Protein 8B7D (pdb70)

InterPro domains:
  IPR009790 Transmembrane protein 106 [PTHR28556] (1-264)
  IPR048509 Transmembrane protein 106, C-terminal domain [PF07092] (118-258)
  IPR048511 Transmembrane protein 106, N-terminal [PF21002] (2-95)

Radius of gyration: 17.79 Å; Cα contacts (8 Å, |Δi|>4): 353; chains: 1; bounding box: 50×34×56 Å

Secondary structure (DSSP, 8-state):
--S-PPPEEEEEEEEEEEEEEETTTTEEEEEEEEEEEEE--SSS-EEEEEEEEEEEETTEEEEEEEEES--EE-TT-EEEEEEEEEEEE-GGGTHHHHHHT-SS-S--EEEEEEEEEEEEEETTEEEEEEEEEEEEEETTS-B----

Organism: Homo sapiens (NCBI:txid9606)

Foldseek 3Di:
DDDPDDKDKDWDAWQKWAWDADPVQLKIKIKTKTKMKIWGAAQAKKWWAKKKKFKAAPNHTFWIDIGGRPDIAHHGGMDIDIDIIIGMQGDVRSVVSCQLQPDVDDWRKDKMKMKMKIWMDDPRDIDIDIDIDIHIDTNNHIGHHDD

B-factor: mean 75.38, std 13.71, range [49.66, 132.55]

Structure (mmCIF, N/CA/C/O backbone):
data_8B7D
#
_entry.id   8B7D
#
_cell.length_a   52.408
_cell.length_b   52.408
_cell.length_c   132.922
_cell.angle_alpha   90.000
_cell.angle_beta   90.000
_cell.angle_gamma   90.000
#
_symmetry.space_group_name_H-M   'P 41 21 2'
#
loop_
_entity.id
_entity.type
_entity.pdbx_description
1 polymer 'Transmembrane protein 106B'
2 non-polymer 2-acetamido-2-deoxy-beta-D-glucopyranose
3 water water
#
loop_
_atom_site.group_PDB
_atom_site.id
_atom_site.type_symbol
_atom_site.label_atom_id
_atom_site.label_alt_id
_atom_site.label_comp_id
_atom_site.label_asym_id
_atom_site.label_entity_id
_atom_site.label_seq_id
_atom_site.pdbx_PDB_ins_code
_atom_site.Cartn_x
_atom_site.Cartn_y
_atom_site.Cartn_z
_atom_site.occupancy
_atom_site.B_iso_or_equiv
_atom_site.auth_seq_id
_atom_site.auth_comp_id
_atom_site.auth_asym_id
_atom_site.auth_atom_id
_atom_site.pdbx_PDB_model_num
ATOM 1 N N . ALA A 1 22 ? -28.34502 10.19025 -35.50341 1.000 73.73383 115 ALA A N 1
ATOM 2 C CA . ALA A 1 22 ? -28.65260 10.39094 -34.08337 1.000 82.70364 115 ALA A CA 1
ATOM 3 C C . ALA A 1 22 ? -29.77262 9.46222 -33.60787 1.000 85.82331 115 ALA A C 1
ATOM 4 O O . ALA A 1 22 ? -30.94319 9.85304 -33.56581 1.000 80.84658 115 ALA A O 1
ATOM 6 N N . ALA A 1 23 ? -29.40166 8.23431 -33.24432 1.000 95.78898 116 ALA A N 1
ATOM 7 C CA . ALA A 1 23 ? -30.36548 7.18818 -32.92295 1.000 86.08051 116 ALA A CA 1
ATOM 8 C C . ALA A 1 23 ? -30.54363 7.08915 -31.41362 1.000 83.09993 116 ALA A C 1
ATOM 9 O O . ALA A 1 23 ? -29.58543 6.80948 -30.68569 1.000 86.76669 116 ALA A O 1
ATOM 11 N N . GLN A 1 24 ? -31.76577 7.31054 -30.95306 1.000 79.19988 117 GLN A N 1
ATOM 12 C CA . GLN A 1 24 ? -32.15307 7.20231 -29.55765 1.000 80.48349 117 GLN A CA 1
ATOM 13 C C . GLN A 1 24 ? -32.94486 5.91667 -29.32486 1.000 77.90768 117 GLN A C 1
ATOM 14 O O . GLN A 1 24 ? -33.43123 5.30015 -30.27858 1.000 81.53500 117 GLN A O 1
ATOM 20 N N . PRO A 1 25 ? -33.09403 5.46720 -28.06271 1.000 77.36189 118 PRO A N 1
ATOM 21 C CA . PRO A 1 25 ? -32.58766 6.03054 -26.80190 1.000 79.64662 118 PRO A CA 1
ATOM 22 C C . PRO A 1 25 ? -31.11687 5.74470 -26.56403 1.000 76.59624 118 PRO A C 1
ATOM 23 O O . PRO A 1 25 ? -30.73398 4.59547 -26.39042 1.000 81.82052 118 PRO A O 1
ATOM 27 N N . ARG A 1 26 ? -30.27117 6.77288 -26.56236 1.000 87.36538 119 ARG A N 1
ATOM 28 C CA . ARG A 1 26 ? -28.89276 6.60292 -26.12494 1.000 85.68075 119 ARG A CA 1
ATOM 29 C C . ARG A 1 26 ? -28.85786 6.47060 -24.60812 1.000 86.50894 119 ARG A C 1
ATOM 30 O O . ARG A 1 26 ? -29.49660 7.24783 -23.89073 1.000 82.37419 119 ARG A O 1
ATOM 38 N N . SER A 1 27 ? -28.13009 5.47126 -24.12167 1.000 89.22999 120 SER A N 1
ATOM 39 C CA . SER A 1 27 ? -28.07153 5.22139 -22.69177 1.000 87.21359 120 SER A CA 1
ATOM 40 C C . SER A 1 27 ? -27.29106 6.32556 -21.99247 1.000 83.41884 120 SER A C 1
ATOM 41 O O . SER A 1 27 ? -26.40774 6.96262 -22.57728 1.000 82.72913 120 SER A O 1
ATOM 44 N N . ILE A 1 28 ? -27.64643 6.55582 -20.72667 1.000 87.12088 121 ILE A N 1
ATOM 45 C CA . ILE A 1 28 ? -26.91368 7.50121 -19.89804 1.000 77.81400 121 ILE A CA 1
ATOM 46 C C . ILE A 1 28 ? -25.44599 7.08858 -19.80538 1.000 75.59074 121 ILE A C 1
ATOM 47 O O . ILE A 1 28 ? -25.10644 5.89756 -19.80024 1.000 79.05539 121 ILE A O 1
ATOM 52 N N . ASP A 1 29 ? -24.56727 8.08567 -19.75053 1.000 70.00407 122 ASP A N 1
ATOM 53 C CA . ASP A 1 29 ? -23.12925 7.87579 -19.68080 1.000 68.12080 122 ASP A CA 1
ATOM 54 C C . ASP A 1 29 ? -22.65769 8.17674 -18.26468 1.000 64.40401 122 ASP A C 1
ATOM 55 O O . ASP A 1 29 ? -22.82531 9.29898 -17.77894 1.000 70.53161 122 ASP A O 1
ATOM 60 N N . VAL A 1 30 ? -22.07399 7.17947 -17.60594 1.000 65.58787 123 VAL A N 1
ATOM 61 C CA . VAL A 1 30 ? -21.62266 7.30020 -16.22405 1.000 65.26771 123 VAL A CA 1
ATOM 62 C C . VAL A 1 30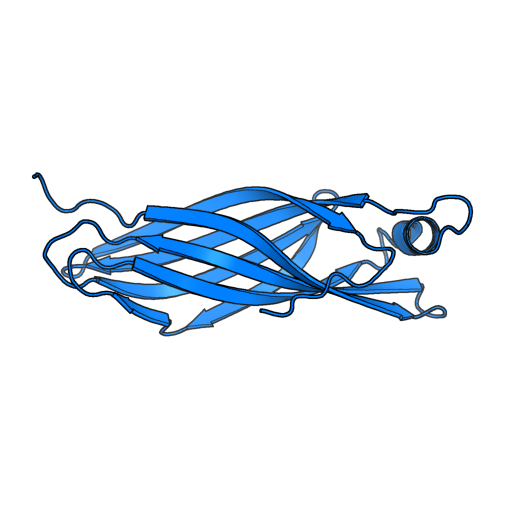 ? -20.11885 7.08423 -16.18921 1.000 67.99037 123 VAL A C 1
ATOM 63 O O . VAL A 1 30 ? -19.63570 5.99608 -16.52347 1.000 75.38323 123 VAL A O 1
ATOM 67 N N . LYS A 1 31 ? -19.38510 8.11122 -15.77186 1.000 66.32839 124 LYS A N 1
ATOM 68 C CA . LYS A 1 31 ? -17.93706 8.05490 -15.63074 1.000 62.84115 124 LYS A CA 1
ATOM 69 C C . LYS A 1 31 ? -17.58020 8.31235 -14.17604 1.000 63.29208 124 LYS A C 1
ATOM 70 O O . LYS A 1 31 ? -17.99928 9.32237 -13.60270 1.000 63.37962 124 LYS A O 1
ATOM 76 N N . TYR A 1 32 ? -16.81298 7.40078 -13.58163 1.000 70.62201 125 TYR A N 1
ATOM 77 C CA . TYR A 1 32 ? -16.34571 7.55592 -12.20768 1.000 63.78255 125 TYR A CA 1
ATOM 78 C C . TYR A 1 32 ? -15.02867 8.32774 -12.21358 1.000 62.12395 125 TYR A C 1
ATOM 79 O O . TYR A 1 32 ? -14.00955 7.82110 -12.68835 1.000 66.47679 125 TYR A O 1
ATOM 88 N N . ILE A 1 33 ? -15.04426 9.54319 -11.66604 1.000 60.73915 126 ILE A N 1
ATOM 89 C CA . ILE A 1 33 ? -13.89446 10.44112 -11.71865 1.000 60.46425 126 ILE A CA 1
ATOM 90 C C . ILE A 1 33 ? -12.78938 9.98203 -10.77686 1.000 61.17345 126 ILE A C 1
ATOM 91 O O . ILE A 1 33 ? -11.70342 9.58899 -11.21803 1.000 68.92322 126 ILE A O 1
ATOM 96 N N . GLY A 1 34 ? -13.04697 10.05125 -9.47661 1.000 60.37901 127 GLY A N 1
ATOM 97 C CA . GLY A 1 34 ? -12.03392 9.70519 -8.49751 1.000 63.64860 127 GLY A CA 1
ATOM 98 C C . GLY A 1 34 ? -12.44623 10.17665 -7.11318 1.000 66.70208 127 GLY A C 1
ATOM 99 O O . GLY A 1 34 ? -13.62644 10.41170 -6.84624 1.000 61.69518 127 GLY A O 1
ATOM 100 N N . VAL A 1 35 ? -11.45331 10.30751 -6.24282 1.000 64.15056 128 VAL A N 1
ATOM 101 C CA . VAL A 1 35 ? -11.66589 10.75623 -4.87224 1.000 64.22160 128 VAL A CA 1
ATOM 102 C C . VAL A 1 35 ? -11.32948 12.23738 -4.80570 1.000 67.81163 128 VAL A C 1
ATOM 103 O O . VAL A 1 35 ? -10.18768 12.63618 -5.06849 1.000 62.22259 128 VAL A O 1
ATOM 107 N N . LYS A 1 36 ? -12.32558 13.05577 -4.46846 1.000 66.78314 129 LYS A N 1
ATOM 108 C CA . LYS A 1 36 ? -12.10012 14.48731 -4.32566 1.000 66.99976 129 LYS A CA 1
ATOM 109 C C . LYS A 1 36 ? -11.54409 14.83001 -2.95151 1.000 66.70038 129 LYS A C 1
ATOM 110 O O . LYS A 1 36 ? -10.65002 15.67560 -2.83223 1.000 70.80599 129 LYS A O 1
ATOM 116 N N . SER A 1 37 ? -12.05307 14.17568 -1.91152 1.000 68.15379 130 SER A N 1
ATOM 117 C CA . SER A 1 37 ? -11.56645 14.38573 -0.55968 1.000 66.34091 130 SER A CA 1
ATOM 118 C C . SER A 1 37 ? -11.71687 13.09852 0.23504 1.000 69.60236 130 SER A C 1
ATOM 119 O O . SER A 1 37 ? -12.57712 12.26256 -0.06081 1.000 67.86630 130 SER A O 1
ATOM 122 N N . ALA A 1 38 ? -10.87690 12.95464 1.25791 1.000 70.62830 131 ALA A N 1
ATOM 123 C CA . ALA A 1 38 ? -10.94120 11.79230 2.13627 1.000 69.68172 131 ALA A CA 1
ATOM 124 C C . ALA A 1 38 ? -10.37476 12.16679 3.49568 1.000 69.45354 131 ALA A C 1
ATOM 125 O O . ALA A 1 38 ? -9.21164 12.56832 3.59309 1.000 73.70947 131 ALA A O 1
ATOM 127 N N . TYR A 1 39 ? -11.19150 12.04081 4.53663 1.000 67.72782 132 TYR A N 1
ATOM 128 C CA . TYR A 1 39 ? -10.78110 12.35223 5.89843 1.000 76.49540 132 TYR A CA 1
ATOM 129 C C . TYR A 1 39 ? -10.70944 11.06642 6.70429 1.000 72.52529 132 TYR A C 1
ATOM 130 O O . TYR A 1 39 ? -11.61976 10.23259 6.64253 1.000 67.36707 132 TYR A O 1
ATOM 139 N N . VAL A 1 40 ? -9.62952 10.91677 7.45897 1.000 68.49334 133 VAL A N 1
ATOM 140 C CA . VAL A 1 40 ? -9.33518 9.68946 8.17687 1.000 71.55101 133 VAL A CA 1
ATOM 141 C C . VAL A 1 40 ? -9.30932 9.97922 9.66988 1.000 79.22579 133 VAL A C 1
ATOM 142 O O . VAL A 1 40 ? -8.80091 11.01860 10.10729 1.000 81.91253 133 VAL A O 1
ATOM 146 N N . SER A 1 41 ? -9.86546 9.05266 10.44632 1.000 71.79531 134 SER A N 1
ATOM 147 C CA . SER A 1 41 ? -9.74182 9.05110 11.89388 1.000 75.94167 134 SER A CA 1
ATOM 148 C C . SER A 1 41 ? -9.44032 7.63326 12.35393 1.000 78.03524 134 S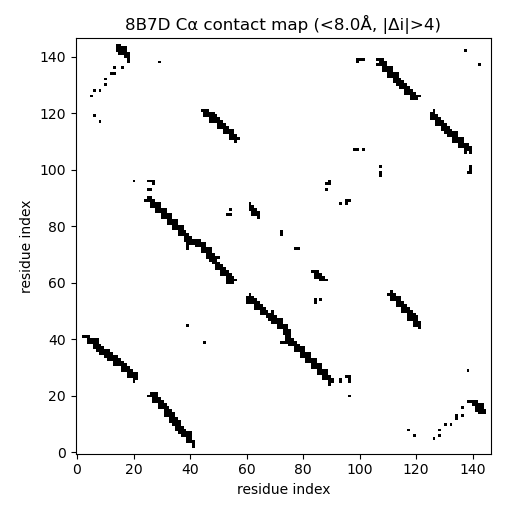ER A C 1
ATOM 149 O O . SER A 1 41 ? -9.86045 6.65833 11.72465 1.000 74.39431 134 SER A O 1
ATOM 152 N N . TYR A 1 42 ? -8.70520 7.52894 13.46033 1.000 82.03882 135 TYR A N 1
ATOM 153 C CA . TYR A 1 42 ? -8.29624 6.24726 14.01466 1.000 77.31936 135 TYR A CA 1
ATOM 154 C C . TYR A 1 42 ? -8.72744 6.14711 15.46965 1.000 83.76597 135 TYR A C 1
ATOM 155 O O . TYR A 1 42 ? -8.57758 7.09953 16.24251 1.000 82.40502 135 TYR A O 1
ATOM 164 N N . ASP A 1 43 ? -9.25381 4.98556 15.83899 1.000 81.90479 136 ASP A N 1
ATOM 165 C CA . ASP A 1 43 ? -9.54343 4.65956 17.22824 1.000 84.72204 136 ASP A CA 1
ATOM 166 C C . ASP A 1 43 ? -8.52354 3.62216 17.66917 1.000 82.72530 136 ASP A C 1
ATOM 167 O O . ASP A 1 43 ? -8.55139 2.47983 17.19936 1.000 82.55448 136 ASP A O 1
ATOM 172 N N . VAL A 1 44 ? -7.62420 4.02759 18.56612 1.000 87.29100 137 VAL A N 1
ATOM 173 C CA . VAL A 1 44 ? -6.56096 3.13569 19.02158 1.000 90.69480 137 VAL A CA 1
ATOM 174 C C . VAL A 1 44 ? -7.14808 1.88821 19.67142 1.000 85.54135 137 VAL A C 1
ATOM 175 O O . VAL A 1 44 ? -6.72443 0.76121 19.39349 1.000 82.79649 137 VAL A O 1
ATOM 179 N N . GLN A 1 45 ? -8.14361 2.07206 20.53750 1.000 88.08425 138 GLN A N 1
ATOM 180 C CA . GLN A 1 45 ? -8.56401 0.98923 21.42086 1.000 91.93020 138 GLN A CA 1
ATOM 181 C C . GLN A 1 45 ? -9.38445 -0.06129 20.68145 1.000 90.90782 138 GLN A C 1
ATOM 182 O O . GLN A 1 45 ? -9.29851 -1.25568 20.99235 1.000 83.37812 138 GLN A O 1
ATOM 188 N N . LYS A 1 46 ? -10.18584 0.35516 19.70759 1.000 88.30126 139 LYS A N 1
ATOM 189 C CA . LYS A 1 46 ? -10.89625 -0.59161 18.85978 1.000 86.12343 139 LYS A CA 1
ATOM 190 C C . LYS A 1 46 ? -10.07889 -0.99564 17.63194 1.000 84.43951 139 LYS A C 1
ATOM 191 O O . LYS A 1 46 ? -10.47597 -1.91988 16.90919 1.000 82.28735 139 LYS A O 1
ATOM 197 N N . ARG A 1 47 ? -8.93567 -0.34269 17.40942 1.000 85.65814 140 ARG A N 1
ATOM 198 C CA . ARG A 1 47 ? -8.05329 -0.58715 16.26899 1.000 76.93918 140 ARG A CA 1
ATOM 199 C C . ARG A 1 47 ? -8.83738 -0.56194 14.96141 1.000 76.76784 140 ARG A C 1
ATOM 200 O O . ARG A 1 47 ? -8.93336 -1.55127 14.23487 1.000 76.53570 140 ARG A O 1
ATOM 208 N N . THR A 1 48 ? -9.41063 0.60523 14.68145 1.000 75.91764 141 THR A N 1
ATOM 209 C CA . THR A 1 48 ? -10.22109 0.81776 13.49490 1.000 79.78731 141 THR A CA 1
ATOM 210 C C . THR A 1 48 ? -9.73898 2.05427 12.75935 1.000 74.13628 141 THR A C 1
ATOM 211 O O . THR A 1 48 ? -9.24021 3.00586 13.36651 1.000 77.00774 141 THR A O 1
ATOM 215 N N . ILE A 1 49 ? -9.91324 2.03583 11.44993 1.000 74.23737 142 ILE A N 1
ATOM 216 C CA . ILE A 1 49 ? -9.77941 3.22701 10.62741 1.000 74.86345 142 ILE A CA 1
ATOM 217 C C . ILE A 1 49 ? -11.17668 3.70943 10.27285 1.000 75.70875 142 ILE A C 1
ATOM 218 O O . ILE A 1 49 ? -12.04367 2.91660 9.87808 1.000 72.33010 142 ILE A O 1
ATOM 223 N N . TYR A 1 50 ? -11.40649 5.00515 10.44542 1.000 73.59102 143 TYR A N 1
ATOM 224 C CA . TYR A 1 50 ? -12.60993 5.66989 9.96875 1.000 71.61453 143 TYR A CA 1
ATOM 225 C C . TYR A 1 50 ? -12.21407 6.48617 8.75048 1.000 72.50526 143 TYR A C 1
ATOM 226 O O . TYR A 1 50 ?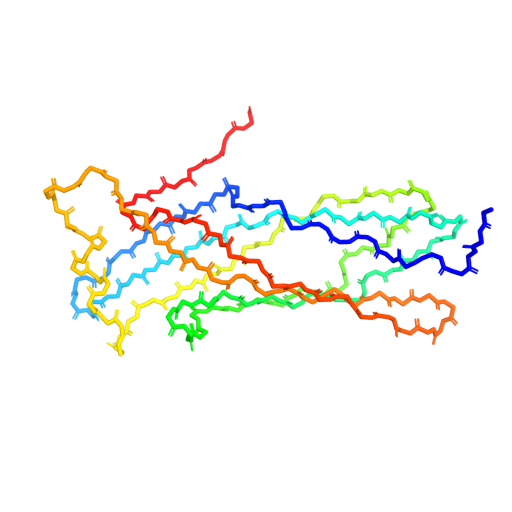 -11.34143 7.35565 8.84153 1.000 75.86552 143 TYR A O 1
ATOM 235 N N . LEU A 1 51 ? -12.83293 6.19157 7.61210 1.000 68.88991 144 LEU A N 1
ATOM 236 C CA . LEU A 1 51 ? -12.37677 6.70859 6.32429 1.000 74.64985 144 LEU A CA 1
ATOM 237 C C . LEU A 1 51 ? -13.57591 7.25885 5.55642 1.000 70.57967 144 LEU A C 1
ATOM 238 O O . LEU A 1 51 ? -14.37250 6.49111 5.01018 1.000 68.90380 144 LEU A O 1
ATOM 243 N N . ASN A 1 52 ? -13.69720 8.58950 5.51089 1.000 73.46338 145 ASN A N 1
ATOM 244 C CA . ASN A 1 52 ? -14.79798 9.26842 4.82786 1.000 73.15273 145 ASN A CA 1
ATOM 245 C C . ASN A 1 52 ? -14.33962 9.70698 3.44311 1.000 66.81030 145 ASN A C 1
ATOM 246 O O . ASN A 1 52 ? -13.59528 10.68254 3.31249 1.000 69.82729 145 ASN A O 1
ATOM 251 N N . ILE A 1 53 ? -14.81529 9.01199 2.41420 1.000 65.19869 146 ILE A N 1
ATOM 252 C CA . ILE A 1 53 ? -14.39025 9.23606 1.03745 1.000 67.19606 146 ILE A CA 1
ATOM 253 C C . ILE A 1 53 ? -15.49330 9.97142 0.28674 1.000 72.21989 146 ILE A C 1
ATOM 254 O O . ILE A 1 53 ? -16.63588 9.49982 0.21816 1.000 71.37044 146 ILE A O 1
ATOM 259 N N . THR A 1 54 ? -15.15585 11.11651 -0.29695 1.000 66.29530 147 THR A N 1
ATOM 260 C CA . THR A 1 54 ? -16.08203 11.84987 -1.15479 1.000 69.97812 147 THR A CA 1
ATOM 261 C C . THR A 1 54 ? -15.70097 11.57500 -2.61004 1.000 69.52797 147 THR A C 1
ATOM 262 O O . THR A 1 54 ? -14.61554 11.95855 -3.06241 1.000 66.20014 147 THR A O 1
ATOM 266 N N . ASN A 1 55 ? -16.58440 10.88765 -3.33273 1.000 73.90556 148 ASN A N 1
ATOM 267 C CA . ASN A 1 55 ? -16.36046 10.52601 -4.72668 1.000 69.81291 148 ASN A CA 1
ATOM 268 C C . ASN A 1 55 ? -17.12606 11.45762 -5.65727 1.000 68.88014 148 ASN A C 1
ATOM 269 O O . ASN A 1 55 ? -18.20705 11.94485 -5.32196 1.000 70.09693 148 ASN A O 1
ATOM 274 N N . THR A 1 56 ? -16.54782 11.71242 -6.83007 1.000 67.79263 149 THR A N 1
ATOM 275 C CA . THR A 1 56 ? -17.17661 12.52793 -7.86148 1.000 62.35305 149 THR A CA 1
ATOM 276 C C . THR A 1 56 ? -17.59746 11.63803 -9.02392 1.000 66.76214 149 THR A C 1
ATOM 277 O O . THR A 1 56 ? -16.86279 10.72684 -9.41234 1.000 66.42384 149 THR A O 1
ATOM 281 N N . LEU A 1 57 ? -18.79222 11.89500 -9.55935 1.000 66.01248 150 LEU A N 1
ATOM 282 C CA . LEU A 1 57 ? -19.40540 11.06795 -10.58820 1.000 63.91879 150 LEU A CA 1
ATOM 283 C C . LEU A 1 57 ? -19.84079 11.98000 -11.72993 1.000 64.08527 150 LEU A C 1
ATOM 284 O O . LEU A 1 57 ? -20.50120 12.99476 -11.49138 1.000 66.00592 150 LEU A O 1
ATOM 289 N N . ASN A 1 58 ? -19.45658 11.64698 -12.95864 1.000 61.18039 151 ASN A N 1
ATOM 290 C CA . ASN A 1 58 ? -19.88237 12.39439 -14.14071 1.000 60.23228 151 ASN A CA 1
ATOM 291 C C . ASN A 1 58 ? -21.02930 11.64510 -14.81356 1.000 62.87369 151 ASN A C 1
ATOM 292 O O . ASN A 1 58 ? -20.85751 10.49345 -15.22565 1.000 66.23142 151 ASN A O 1
ATOM 297 N N . ILE A 1 59 ? -22.19253 12.28933 -14.93120 1.000 60.01326 152 ILE A N 1
ATOM 298 C CA . ILE A 1 59 ? -23.36642 11.69303 -15.58157 1.000 64.58330 152 ILE A CA 1
ATOM 299 C C . ILE A 1 59 ? -23.73491 12.55590 -16.78378 1.000 61.93174 152 ILE A C 1
ATOM 300 O O . ILE A 1 59 ? -24.03485 13.74499 -16.63240 1.000 64.41666 152 ILE A O 1
ATOM 305 N N . THR A 1 60 ? -23.71430 11.96437 -17.97323 1.000 59.60241 153 THR A N 1
ATOM 306 C CA . THR A 1 60 ? -23.98370 12.69308 -19.20333 1.000 57.00094 153 THR A CA 1
ATOM 307 C C . THR A 1 60 ? -25.19229 12.09329 -19.90676 1.000 64.21786 153 THR A C 1
ATOM 308 O O . THR A 1 60 ? -25.30537 10.86816 -20.02851 1.000 61.90972 153 THR A O 1
ATOM 312 N N . ASN A 1 61 ? -26.09979 12.96888 -20.34952 1.000 55.65636 154 ASN A N 1
ATOM 313 C CA . ASN A 1 61 ? -27.27998 12.60987 -21.13061 1.000 56.53641 154 ASN A CA 1
ATOM 314 C C . ASN A 1 61 ? -27.09201 13.12347 -22.55564 1.000 61.21496 154 ASN A C 1
ATOM 315 O O . ASN A 1 61 ? -27.07282 14.33638 -22.78521 1.000 60.50107 154 ASN A O 1
ATOM 320 N N . ASN A 1 62 ? -26.96970 12.20788 -23.51465 1.000 59.31515 155 ASN A N 1
ATOM 321 C CA . ASN A 1 62 ? -26.80977 12.56874 -24.91492 1.000 54.71198 155 ASN A CA 1
ATOM 322 C C . ASN A 1 62 ? -28.09657 12.41678 -25.71067 1.000 60.01031 155 ASN A C 1
ATOM 323 O O . ASN A 1 62 ? -28.05117 12.34032 -26.94349 1.000 63.99469 155 ASN A O 1
ATOM 328 N N . ASN A 1 63 ? -29.23530 12.35246 -25.03332 1.000 62.19110 156 ASN A N 1
ATOM 329 C CA . ASN A 1 63 ? -30.53356 12.30380 -25.68285 1.000 62.88806 156 ASN A CA 1
ATOM 330 C C . ASN A 1 63 ? -31.11554 13.70791 -25.78719 1.000 61.36457 156 ASN A C 1
ATOM 331 O O . ASN A 1 63 ? -30.74139 14.62167 -25.04548 1.000 64.36224 156 ASN A O 1
ATOM 336 N N . TYR A 1 64 ? -32.04431 13.87545 -26.72373 1.000 60.17639 157 TYR A N 1
ATOM 337 C CA . TYR A 1 64 ? -32.74690 15.14185 -26.86303 1.000 67.70171 157 TYR A CA 1
ATOM 338 C C . TYR A 1 64 ? -34.01673 15.20627 -26.01787 1.000 61.15032 157 TYR A C 1
ATOM 339 O O . TYR A 1 64 ? -34.87194 16.06438 -26.26212 1.000 61.70163 157 TYR A O 1
ATOM 348 N N . TYR A 1 65 ? -34.15576 14.31918 -25.03605 1.000 62.69423 158 TYR A N 1
ATOM 349 C CA . TYR A 1 65 ? -35.26554 14.34218 -24.09555 1.000 64.97299 158 TYR A CA 1
ATOM 350 C C . TYR A 1 65 ? -34.71757 14.26436 -22.67801 1.000 63.92764 158 TYR A C 1
ATOM 351 O O . TYR A 1 65 ? -33.63856 13.71389 -22.44397 1.000 63.46523 158 TYR A O 1
ATOM 360 N N . SER A 1 66 ? -35.47274 14.82306 -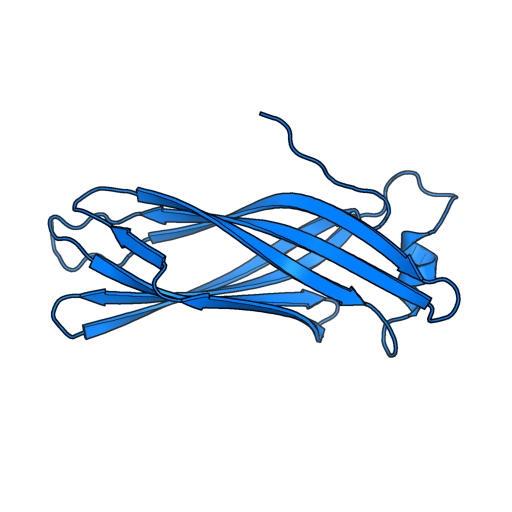21.73426 1.000 65.37183 159 SER A N 1
ATOM 361 C CA . SER A 1 66 ? -35.10589 14.72575 -20.32897 1.000 59.12915 159 SER A CA 1
ATOM 362 C C . SER A 1 66 ? -35.14551 13.27750 -19.86427 1.000 60.85991 159 SER A C 1
ATOM 363 O O . SER A 1 66 ? -35.91446 12.45455 -20.36716 1.000 63.55178 159 SER A O 1
ATOM 366 N N . VAL A 1 67 ? -34.29384 12.97453 -18.89436 1.000 63.06739 160 VAL A N 1
ATOM 367 C CA . VAL A 1 67 ? -34.25055 11.67086 -18.24842 1.000 66.49040 160 VAL A CA 1
ATOM 368 C C . VAL A 1 67 ? -33.93379 11.90084 -16.77687 1.000 70.77853 160 VAL A C 1
ATOM 369 O O . VAL A 1 67 ? -33.09857 12.74587 -16.43364 1.000 70.57127 160 VAL A O 1
ATOM 373 N N . GLU A 1 68 ? -34.62119 11.17689 -15.90138 1.000 71.37151 161 GLU A N 1
ATOM 374 C CA . GLU A 1 68 ? -34.43419 11.35950 -14.47068 1.000 75.98101 161 GLU A CA 1
ATOM 375 C C . GLU A 1 68 ? -33.63797 10.20519 -13.87852 1.000 70.58334 161 GLU A C 1
ATOM 376 O O . GLU A 1 68 ? -33.79963 9.04679 -14.27732 1.000 68.96764 161 GLU A O 1
ATOM 382 N N . VAL A 1 69 ? -32.76829 10.54385 -12.92981 1.000 73.05576 162 VAL A N 1
ATOM 383 C CA . VAL A 1 69 ? -31.91485 9.58130 -12.24644 1.000 72.98938 162 VAL A CA 1
ATOM 384 C C . VAL A 1 69 ? -32.65786 9.14724 -10.98813 1.000 76.86282 162 VAL A C 1
ATOM 385 O O . VAL A 1 69 ? -32.67366 9.86403 -9.98714 1.000 81.42058 162 VAL A O 1
ATOM 389 N N . GLU A 1 70 ? -33.26699 7.95992 -11.03880 1.000 77.57582 163 GLU A N 1
ATOM 390 C CA . GLU A 1 70 ? -34.12652 7.51323 -9.94547 1.000 81.53006 163 GLU A CA 1
ATOM 391 C C . GLU A 1 70 ? -33.35512 7.44375 -8.63206 1.000 87.16952 163 GLU A C 1
ATOM 392 O O . GLU A 1 70 ? -33.76953 8.02944 -7.62398 1.000 89.69519 163 GLU A O 1
ATOM 398 N N . ASN A 1 71 ? -32.22040 6.74438 -8.62800 1.000 95.50724 164 ASN A N 1
ATOM 399 C CA . ASN A 1 71 ? -31.39087 6.64405 -7.43324 1.000 94.88436 164 ASN A CA 1
ATOM 400 C C . ASN A 1 71 ? -29.97809 6.22966 -7.82309 1.000 91.56349 164 ASN A C 1
ATOM 401 O O . ASN A 1 71 ? -29.71514 5.80165 -8.95053 1.000 87.54493 164 ASN A O 1
ATOM 406 N N . ILE A 1 72 ? -29.06861 6.37438 -6.86256 1.000 84.58276 165 ILE A N 1
ATOM 407 C CA . ILE A 1 72 ? -27.68978 5.91699 -6.98763 1.000 79.10796 165 ILE A CA 1
ATOM 408 C C . ILE A 1 72 ? -27.33383 5.16136 -5.71695 1.000 75.41411 165 ILE A C 1
ATOM 409 O O . ILE A 1 72 ? -27.53286 5.67449 -4.61118 1.000 76.06591 165 ILE A O 1
ATOM 414 N N . THR A 1 73 ? -26.82735 3.93974 -5.87163 1.000 70.96830 166 THR A N 1
ATOM 415 C CA . THR A 1 73 ? -26.30979 3.15031 -4.76325 1.000 68.92433 166 THR A CA 1
ATOM 416 C C . THR A 1 73 ? -24.84396 2.84876 -5.03228 1.000 75.86896 166 THR A C 1
ATOM 417 O O . THR A 1 73 ? -24.49593 2.37926 -6.12130 1.000 70.82286 166 THR A O 1
ATOM 421 N N . ALA A 1 74 ? -23.99061 3.12008 -4.04350 1.000 77.25403 167 ALA A N 1
ATOM 422 C CA . ALA A 1 74 ? -22.55662 2.89744 -4.15869 1.000 73.57868 167 ALA A CA 1
ATOM 423 C C . ALA A 1 74 ? -22.03084 2.21930 -2.90313 1.000 74.89250 167 ALA A C 1
ATOM 424 O O . ALA A 1 74 ? -22.57148 2.39699 -1.80824 1.000 76.11766 167 ALA A O 1
ATOM 426 N N . GLN A 1 75 ? -20.95700 1.44944 -3.06993 1.000 74.43879 168 GLN A N 1
ATOM 427 C CA . GLN A 1 75 ? -20.33611 0.74281 -1.96003 1.000 72.64696 168 GLN A CA 1
ATOM 428 C C . GLN A 1 75 ? -18.81815 0.74420 -2.11733 1.000 76.33780 168 GLN A C 1
ATOM 429 O O . GLN A 1 75 ? -18.29759 0.53730 -3.21815 1.000 69.99908 168 GLN A O 1
ATOM 435 N N . VAL A 1 76 ? -18.10910 0.98664 -1.01217 1.000 76.59336 169 VAL A N 1
ATOM 436 C CA . VAL A 1 76 ? -16.64728 0.96360 -1.00128 1.000 69.17406 169 VAL A CA 1
ATOM 437 C C . VAL A 1 76 ? -16.18779 -0.39869 -0.50493 1.000 66.33152 169 VAL A C 1
ATOM 438 O O . VAL A 1 76 ? -16.63267 -0.87373 0.54652 1.000 67.26791 169 VAL A O 1
ATOM 442 N N . GLN A 1 77 ? -15.29564 -1.02697 -1.25615 1.000 63.88092 170 GLN A N 1
ATOM 443 C CA . GLN A 1 77 ? -14.83717 -2.36938 -0.95006 1.000 67.11052 170 GLN A CA 1
ATOM 444 C C . GLN A 1 77 ? -13.32331 -2.36436 -0.77431 1.000 67.66725 170 GLN A C 1
ATOM 445 O O . GLN A 1 77 ? -12.60370 -1.63528 -1.46374 1.000 64.19309 170 GLN A O 1
ATOM 451 N N . PHE A 1 78 ? -12.84888 -3.16786 0.17784 1.000 70.04364 171 PHE A N 1
ATOM 452 C CA . PHE A 1 78 ? -11.42495 -3.33975 0.42737 1.000 66.02950 171 PHE A CA 1
ATOM 453 C C . PHE A 1 78 ? -11.16382 -4.78864 0.79631 1.000 68.84518 171 PHE A C 1
ATOM 454 O O . PHE A 1 78 ? -11.90634 -5.37019 1.58944 1.000 67.06364 171 PHE A O 1
ATOM 462 N N . SER A 1 79 ? -10.09700 -5.35569 0.23980 1.000 72.63101 172 SER A N 1
ATOM 463 C CA . SER A 1 79 ? -9.73348 -6.74670 0.49009 1.000 75.42572 172 SER A CA 1
ATOM 464 C C . SER A 1 79 ? -10.95034 -7.64563 0.30026 1.000 77.36581 172 SER A C 1
ATOM 465 O O . SER A 1 79 ? -11.26171 -8.50966 1.12431 1.000 77.98863 172 SER A O 1
ATOM 468 N N . LYS A 1 80 ? -11.66395 -7.39900 -0.80146 1.000 79.06141 173 LYS A N 1
ATOM 469 C CA . LYS A 1 80 ? -12.83676 -8.18739 -1.18194 1.000 77.99774 173 LYS A CA 1
ATOM 470 C C . LYS A 1 80 ? -13.89159 -8.16699 -0.07945 1.000 77.98599 173 LYS A C 1
ATOM 471 O O . LYS A 1 80 ? -14.62449 -9.13524 0.13148 1.000 86.01213 173 LYS A O 1
ATOM 477 N N . THR A 1 81 ? -13.97604 -7.04011 0.62350 1.000 75.62420 174 THR A N 1
ATOM 478 C CA . THR A 1 81 ? -14.83220 -6.91074 1.79567 1.000 71.53871 174 THR A CA 1
ATOM 479 C C . THR A 1 81 ? -15.45921 -5.53122 1.77597 1.000 69.87730 174 THR A C 1
ATOM 480 O O . THR A 1 81 ? -14.74153 -4.52732 1.74969 1.000 74.51640 174 THR A O 1
ATOM 484 N N . VAL A 1 82 ? -16.78766 -5.48347 1.76904 1.000 68.64450 175 VAL A N 1
ATOM 485 C CA . VAL A 1 82 ? -17.49237 -4.20760 1.76059 1.000 70.77537 175 VAL A CA 1
ATOM 486 C C . VAL A 1 82 ? -17.21810 -3.48533 3.07181 1.000 68.33090 175 VAL A C 1
ATOM 487 O O . VAL A 1 82 ? -17.47593 -4.02114 4.15491 1.000 74.73095 175 VAL A O 1
ATOM 491 N N . ILE A 1 83 ? -16.70123 -2.26161 2.98059 1.000 69.97567 176 ILE A N 1
ATOM 492 C CA . ILE A 1 83 ? -16.34275 -1.47528 4.15596 1.000 70.77225 176 ILE A CA 1
ATOM 493 C C . ILE A 1 83 ? -17.21535 -0.24501 4.31612 1.000 69.61124 176 ILE A C 1
ATOM 494 O O . ILE A 1 83 ? -17.05589 0.48874 5.30400 1.000 66.96201 176 ILE A O 1
ATOM 499 N N . GLY A 1 84 ? -18.12799 0.00862 3.38694 1.000 71.67638 177 GLY A N 1
ATOM 500 C CA . GLY A 1 84 ? -18.95691 1.19877 3.45734 1.000 75.62026 177 GLY A CA 1
ATOM 501 C C . GLY A 1 84 ? -19.96018 1.20352 2.32834 1.000 74.23498 177 GLY A C 1
ATOM 502 O O . GLY A 1 84 ? -19.80396 0.50041 1.32111 1.000 76.55498 177 GLY A O 1
ATOM 503 N N . LYS A 1 85 ? -20.99558 2.01343 2.50470 1.000 79.31494 178 LYS A N 1
ATOM 504 C CA . LYS A 1 85 ? -22.10972 1.99736 1.57140 1.000 78.83736 178 LYS A CA 1
ATOM 505 C C . LYS A 1 85 ? -22.88587 3.29510 1.72548 1.000 79.12006 178 LYS A C 1
ATOM 506 O O . LYS A 1 85 ? -22.87563 3.91167 2.79492 1.000 79.32541 178 LYS A O 1
ATOM 512 N N . ALA A 1 86 ? -23.54037 3.71172 0.64206 1.000 74.83355 179 ALA A N 1
ATOM 513 C CA . ALA A 1 86 ? -24.33217 4.93423 0.64825 1.000 85.00343 179 ALA A CA 1
ATOM 514 C C . ALA A 1 86 ? -25.47090 4.80130 -0.35248 1.000 80.53890 179 ALA A C 1
ATOM 515 O O . ALA A 1 86 ? -25.35099 4.08897 -1.35293 1.000 78.01415 179 ALA A O 1
ATOM 517 N N . ARG A 1 87 ? -26.57874 5.49435 -0.07498 1.000 85.54021 180 ARG A N 1
ATOM 518 C CA . ARG A 1 87 ? -27.74815 5.48597 -0.94817 1.000 86.38985 180 ARG A CA 1
ATOM 519 C C . ARG A 1 87 ? -28.22732 6.91117 -1.18688 1.000 82.98409 180 ARG A C 1
ATOM 520 O O . ARG A 1 87 ? -28.37979 7.68790 -0.23777 1.000 83.53706 180 ARG A O 1
ATOM 528 N N . LEU A 1 88 ? -28.46289 7.24518 -2.45421 1.000 79.24345 181 LEU A N 1
ATOM 529 C CA . LEU A 1 88 ? -28.95922 8.55197 -2.86421 1.000 86.08633 181 LEU A CA 1
ATOM 530 C C . LEU A 1 88 ? -30.29554 8.37558 -3.56922 1.000 88.43690 181 LEU A C 1
ATOM 531 O O . LEU A 1 88 ? -30.43296 7.50498 -4.43270 1.000 85.89817 181 LEU A O 1
ATOM 536 N N . ASN A 1 89 ? -31.27957 9.18587 -3.19362 1.000 92.62023 182 ASN A N 1
ATOM 537 C CA . ASN A 1 89 ? -32.61369 9.10022 -3.76685 1.000 93.69394 182 ASN A CA 1
ATOM 538 C C . ASN A 1 89 ? -32.98305 10.41268 -4.44319 1.000 91.87010 182 ASN A C 1
ATOM 539 O O . ASN A 1 89 ? -32.55362 11.49058 -4.01300 1.000 86.15579 182 ASN A O 1
ATOM 544 N N . ASN A 1 90 ? -33.80331 10.30062 -5.49662 1.000 98.15317 183 ASN A N 1
ATOM 545 C CA . ASN A 1 90 ? -34.26369 11.43021 -6.30312 1.000 99.84017 183 ASN A CA 1
ATOM 546 C C . ASN A 1 90 ? -33.11431 12.39871 -6.55398 1.000 98.74374 183 ASN A C 1
ATOM 547 O O . ASN A 1 90 ? -33.05224 13.47602 -5.94868 1.000 100.07604 183 ASN A O 1
ATOM 552 N N . ILE A 1 91 ? -32.18287 12.00370 -7.41881 1.000 95.53131 184 ILE A N 1
ATOM 553 C CA . ILE A 1 91 ? -30.97230 12.78523 -7.62196 1.000 89.19586 184 ILE A CA 1
ATOM 554 C C . ILE A 1 91 ? -31.33684 14.11809 -8.24353 1.000 87.52140 184 ILE A C 1
ATOM 555 O O . ILE A 1 91 ? -31.24906 15.15987 -7.58652 1.000 93.98443 184 ILE A O 1
ATOM 560 N N . THR A 1 92 ? -31.77368 14.08595 -9.49997 1.000 85.54470 185 THR A N 1
ATOM 561 C CA . THR A 1 92 ? -32.18903 15.26460 -10.24595 1.000 87.77159 185 THR A CA 1
ATOM 562 C C . THR A 1 92 ? -32.68770 14.81087 -11.60632 1.000 83.18088 185 THR A C 1
ATOM 563 O O . THR A 1 92 ? -32.40153 13.69633 -12.05644 1.000 79.44320 185 THR A O 1
ATOM 567 N N . ILE A 1 93 ? -33.42088 15.68719 -12.25897 1.000 82.41738 186 ILE A N 1
ATOM 568 C CA . ILE A 1 93 ? -33.76518 15.51304 -13.66132 1.000 73.20080 186 ILE A CA 1
ATOM 569 C C . ILE A 1 93 ? -32.63420 16.10830 -14.48491 1.000 72.26569 186 ILE A C 1
ATOM 570 O O . ILE A 1 93 ? -32.12919 17.19244 -14.17275 1.000 73.51501 186 ILE A O 1
ATOM 575 N N . ILE A 1 94 ? -32.19923 15.38612 -15.51210 1.000 69.96703 187 ILE A N 1
ATOM 576 C CA . ILE A 1 94 ? -31.13585 15.84410 -16.39943 1.000 67.86746 187 ILE A CA 1
ATOM 577 C C . ILE A 1 94 ? -31.74599 16.14909 -17.76066 1.000 65.15313 187 ILE A C 1
ATOM 578 O O . ILE A 1 94 ? -32.23042 15.24330 -18.45128 1.000 66.08738 187 ILE A O 1
ATOM 583 N N . GLY A 1 95 ? -31.70624 17.42577 -18.15259 1.000 64.50134 188 GLY A N 1
ATOM 584 C CA . GLY A 1 95 ? -32.33554 17.86138 -19.36631 1.000 64.62465 188 GLY A CA 1
ATOM 585 C C . GLY A 1 95 ? -31.59817 17.38194 -20.59981 1.000 58.70794 188 GLY A C 1
ATOM 586 O O . GLY A 1 95 ? -30.55499 16.72340 -20.51608 1.000 60.70152 188 GLY A O 1
ATOM 587 N N . PRO A 1 96 ? -32.14407 17.71333 -21.76844 1.000 61.67294 189 PRO A N 1
ATOM 588 C CA . PRO A 1 96 ? -31.55273 17.22765 -23.02269 1.000 61.98694 189 PRO A CA 1
ATOM 589 C C . PRO A 1 96 ? -30.13605 17.74315 -23.21960 1.000 58.89758 189 PRO A C 1
ATOM 590 O O . PRO A 1 96 ? -29.83411 18.91223 -22.96314 1.000 63.36270 189 PRO A O 1
ATOM 594 N N . LEU A 1 97 ? -29.26333 16.84116 -23.66090 1.000 59.89038 190 LEU A N 1
ATOM 595 C CA . LEU A 1 97 ? -27.86330 17.11034 -23.97854 1.000 61.24475 190 LEU A CA 1
ATOM 596 C C . LEU A 1 97 ? -27.05800 17.62662 -22.79071 1.000 60.07023 190 LEU A C 1
ATOM 597 O O . LEU A 1 97 ? -25.93255 18.10144 -22.97687 1.000 66.01442 190 LEU A O 1
ATOM 602 N N . ASP A 1 98 ? -27.58527 17.54697 -21.57596 1.000 60.03537 191 ASP A N 1
ATOM 603 C CA . ASP A 1 98 ? -26.89636 18.10033 -20.42265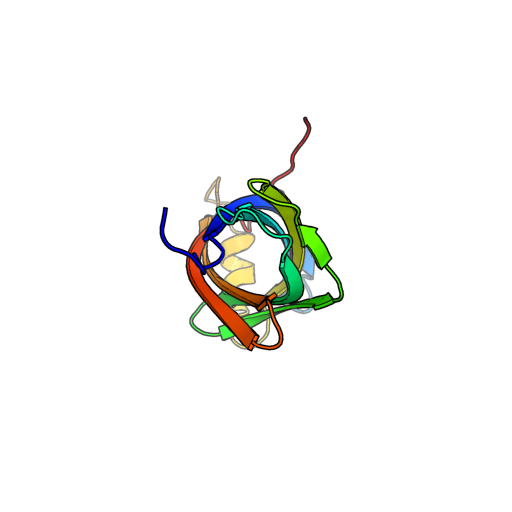 1.000 61.52573 191 ASP A CA 1
ATOM 604 C C . ASP A 1 98 ? -26.10609 17.01694 -19.69786 1.000 62.27001 191 ASP A C 1
ATOM 605 O O . ASP A 1 98 ? -26.25361 15.82098 -19.95287 1.000 64.73658 191 ASP A O 1
ATOM 610 N N . MET A 1 99 ? -25.24421 17.46100 -18.78780 1.000 59.37168 192 MET A N 1
ATOM 611 C CA . MET A 1 99 ? -24.51203 16.56835 -17.90512 1.000 64.04335 192 MET A CA 1
ATOM 612 C C . MET A 1 99 ? -24.43929 17.19578 -16.51774 1.000 66.02952 192 MET A C 1
ATOM 613 O O . MET A 1 99 ? -24.43784 18.42216 -16.37284 1.000 70.75997 192 MET A O 1
ATOM 618 N N . LYS A 1 100 ? -24.37393 16.34332 -15.49539 1.000 58.79955 193 LYS A N 1
ATOM 619 C CA . LYS A 1 100 ? -24.28556 16.78927 -14.11221 1.000 64.99983 193 LYS A CA 1
ATOM 620 C C . LYS A 1 100 ? -23.08194 16.14803 -13.43439 1.000 65.37131 193 LYS A C 1
ATOM 621 O O . LYS A 1 100 ? -22.82844 14.95114 -13.60242 1.000 64.47037 193 LYS A O 1
ATOM 627 N N . GLN A 1 101 ? -22.33571 16.95516 -12.68125 1.000 61.94674 194 GLN A N 1
ATOM 628 C CA . GLN A 1 101 ? -21.30779 16.45185 -11.78098 1.000 58.24485 194 GLN A CA 1
ATOM 629 C C . GLN A 1 101 ? -21.93409 16.15548 -10.42628 1.000 63.82257 194 GLN A C 1
ATOM 630 O O . GLN A 1 101 ? -22.59040 17.01977 -9.83649 1.000 70.95482 194 GLN A O 1
ATOM 636 N N . ILE A 1 102 ? -21.72622 14.94167 -9.92934 1.000 61.91099 195 ILE A N 1
ATOM 637 C CA . ILE A 1 102 ? -22.38145 14.48335 -8.71179 1.000 64.23891 195 ILE A CA 1
ATOM 638 C C . ILE A 1 102 ? -21.32095 13.99018 -7.73762 1.000 64.83351 195 ILE A C 1
ATOM 639 O O . ILE A 1 102 ? -20.59756 13.02974 -8.02978 1.000 66.40881 195 ILE A O 1
ATOM 644 N N . ASP A 1 103 ? -21.22659 14.65352 -6.58962 1.000 65.07210 196 ASP A N 1
ATOM 645 C CA . ASP A 1 103 ? -20.37096 14.23650 -5.48918 1.000 64.85797 196 ASP A CA 1
ATOM 646 C C . ASP A 1 103 ? -21.21073 13.48446 -4.46400 1.000 67.14787 196 ASP A C 1
ATOM 647 O O . ASP A 1 103 ? -22.30538 13.93013 -4.10645 1.000 71.27358 196 ASP A O 1
ATOM 652 N N . TYR A 1 104 ? -20.70005 12.34797 -3.99685 1.000 67.09239 197 TYR A N 1
ATOM 653 C CA . TYR A 1 104 ? -21.35171 11.58322 -2.94308 1.000 66.43570 197 TYR A CA 1
ATOM 654 C C . TYR A 1 104 ? -20.30569 11.10010 -1.94461 1.000 74.01544 197 TYR A C 1
ATOM 655 O O . TYR A 1 104 ? -19.25493 10.58174 -2.33733 1.000 69.12704 197 TYR A O 1
ATOM 664 N N . THR A 1 105 ? -20.59738 11.27813 -0.65655 1.000 67.75036 198 THR A N 1
ATOM 665 C CA . THR A 1 105 ? -19.69633 10.88177 0.41725 1.000 74.61527 198 THR A CA 1
ATOM 666 C C . THR A 1 105 ? -20.08374 9.50412 0.94173 1.000 76.44421 198 THR A C 1
ATOM 667 O O . THR A 1 105 ? -21.26851 9.20250 1.12487 1.000 72.71229 198 THR A O 1
ATOM 671 N N . VAL A 1 106 ? -19.07605 8.66748 1.16934 1.000 72.47227 199 VAL A N 1
ATOM 672 C CA . VAL A 1 106 ? -19.28558 7.31882 1.68935 1.000 74.95367 199 VAL A CA 1
ATOM 673 C C . VAL A 1 106 ? -18.42569 7.12710 2.93171 1.000 74.73463 199 VAL A C 1
ATOM 674 O O . VAL A 1 106 ? -17.19527 7.00988 2.82401 1.000 69.50313 199 VAL A O 1
ATOM 678 N N . PRO A 1 107 ? -19.02144 7.08624 4.12363 1.000 79.13959 200 PRO A N 1
ATOM 679 C CA . PRO A 1 107 ? -18.23916 6.77456 5.32545 1.000 76.78368 200 PRO A CA 1
ATOM 680 C C . PRO A 1 107 ? -17.94536 5.28332 5.39098 1.000 76.02654 200 PRO A C 1
ATOM 681 O O . PRO A 1 107 ? -18.84623 4.45162 5.26233 1.000 80.83350 200 PRO A O 1
ATOM 685 N N . THR A 1 108 ? -16.67259 4.94924 5.56579 1.000 71.21142 201 THR A N 1
ATOM 686 C CA . THR A 1 108 ? -16.22917 3.56465 5.58292 1.000 73.64696 201 THR A CA 1
ATOM 687 C C . THR A 1 108 ? -15.46071 3.27823 6.86433 1.000 69.93779 201 THR A C 1
ATOM 688 O O . THR A 1 108 ? -14.94605 4.18824 7.52346 1.000 75.39564 201 THR A O 1
ATOM 692 N N . VAL A 1 109 ? -15.39315 1.99211 7.20995 1.000 71.68077 202 VAL A N 1
ATOM 693 C CA . VAL A 1 109 ? -14.74002 1.53300 8.43270 1.000 73.91796 202 VAL A CA 1
ATOM 694 C C . VAL A 1 109 ? -13.95639 0.26635 8.12090 1.000 72.15995 202 VAL A C 1
ATOM 695 O O . VAL A 1 109 ? -14.48086 -0.65524 7.48601 1.000 69.30866 202 VAL A O 1
ATOM 699 N N . ILE A 1 110 ? -12.69932 0.22924 8.55749 1.000 68.97192 203 ILE A N 1
ATOM 700 C CA . ILE A 1 110 ? -11.83916 -0.93963 8.42496 1.000 70.43826 203 ILE A CA 1
ATOM 701 C C . ILE A 1 110 ? -11.47174 -1.37140 9.83821 1.000 78.83120 203 ILE A C 1
ATOM 702 O O . ILE A 1 110 ? -10.73805 -0.66335 10.54320 1.000 85.83069 203 ILE A O 1
ATOM 707 N N . ALA A 1 111 ? -11.97592 -2.52788 10.25396 1.000 80.31538 204 ALA A N 1
ATOM 708 C CA . ALA A 1 111 ? -11.76940 -3.01229 11.61255 1.000 78.69813 204 ALA A CA 1
ATOM 709 C C . ALA A 1 111 ? -11.94822 -4.52692 11.62906 1.000 81.86344 204 ALA A C 1
ATOM 710 O O . ALA A 1 111 ? -12.10047 -5.16360 10.58107 1.000 84.33743 204 ALA A O 1
ATOM 712 N N . GLU A 1 112 ? -11.93396 -5.09927 12.83338 1.000 80.35218 205 GLU A N 1
ATOM 713 C CA . GLU A 1 112 ? -12.16806 -6.52083 13.04828 1.000 79.22519 205 GLU A CA 1
ATOM 714 C C . GLU A 1 112 ? -11.24236 -7.37124 12.18758 1.000 80.42556 205 GLU A C 1
ATOM 715 O O . GLU A 1 112 ? -10.02749 -7.39166 12.41218 1.000 74.01706 205 GLU A O 1
ATOM 721 N N . GLU A 1 113 ? -11.81590 -8.07083 11.20102 1.000 82.95992 206 GLU A N 1
ATOM 722 C CA . GLU A 1 113 ? -11.06695 -9.02759 10.38743 1.000 83.48968 206 GLU A CA 1
ATOM 723 C C . GLU A 1 113 ? -9.84954 -8.39516 9.71940 1.000 82.01468 206 GLU A C 1
ATOM 724 O O . GLU A 1 113 ? -8.85297 -9.08045 9.46480 1.000 74.15910 206 GLU A O 1
ATOM 730 N N . MET A 1 114 ? -9.91495 -7.10254 9.41955 1.000 81.95310 207 MET A N 1
ATOM 731 C CA . MET A 1 114 ? -8.85394 -6.39221 8.72140 1.000 75.88037 207 MET A CA 1
ATOM 732 C C . MET A 1 114 ? -8.20385 -5.34830 9.62654 1.000 74.95122 207 MET A C 1
ATOM 733 O O . MET A 1 114 ? -7.76725 -4.28493 9.17888 1.000 74.18491 207 MET A O 1
ATOM 738 N N . SER A 1 115 ? -8.12799 -5.64619 10.92468 1.000 76.38604 208 SER A N 1
ATOM 739 C CA . SER A 1 115 ? -7.54313 -4.70048 11.86869 1.000 76.62945 208 SER A CA 1
ATOM 740 C C . SER A 1 115 ? -6.04578 -4.51867 11.65839 1.000 72.43220 208 SER A C 1
ATOM 741 O O . SER A 1 115 ? -5.46569 -3.57574 12.20930 1.000 73.30504 208 SER A O 1
ATOM 744 N N . TYR A 1 116 ? -5.40790 -5.39228 10.87674 1.000 71.58183 209 TYR A N 1
ATOM 745 C CA . TYR A 1 116 ? -4.00486 -5.19239 10.53745 1.000 69.40306 209 TYR A CA 1
ATOM 746 C C . TYR A 1 116 ? -3.78227 -3.88910 9.78401 1.000 68.23642 209 TYR A C 1
ATOM 747 O O . TYR A 1 116 ? -2.66236 -3.36873 9.78482 1.000 69.30314 209 TYR A O 1
ATOM 756 N N . MET A 1 117 ? -4.82242 -3.34914 9.14231 1.000 70.28468 210 MET A N 1
ATOM 757 C CA . MET A 1 117 ? -4.66681 -2.08725 8.42876 1.000 67.84107 210 MET A CA 1
ATOM 758 C C . MET A 1 117 ? -4.41340 -0.92745 9.38224 1.000 70.21787 210 MET A C 1
ATOM 759 O O . MET A 1 117 ? -3.80824 0.07506 8.98278 1.000 69.68636 210 MET A O 1
ATOM 764 N N . TYR A 1 118 ? -4.85279 -1.04001 10.63911 1.000 65.46969 211 TYR A N 1
ATOM 765 C CA . TYR A 1 118 ? -4.54311 0.00543 11.60751 1.000 67.18827 211 TYR A CA 1
ATOM 766 C C . TYR A 1 118 ? -3.04006 0.20191 11.71876 1.000 66.35664 211 TYR A C 1
ATOM 767 O O . TYR A 1 118 ? -2.54692 1.33445 11.71726 1.000 62.63946 211 TYR A O 1
ATOM 776 N N . ASP A 1 119 ? -2.29498 -0.89776 11.82718 1.000 69.21485 212 ASP A N 1
ATOM 777 C CA . ASP A 1 119 ? -0.84779 -0.79733 11.97338 1.000 68.81976 212 ASP A CA 1
ATOM 778 C C . ASP A 1 119 ? -0.21602 -0.18860 10.73177 1.000 67.99005 212 ASP A C 1
ATOM 779 O O . ASP A 1 119 ? 0.62716 0.71089 10.82778 1.000 68.17901 212 ASP A O 1
ATOM 784 N N . PHE A 1 120 ? -0.61767 -0.66615 9.55209 1.000 64.10137 213 PHE A N 1
ATOM 785 C CA . PHE A 1 120 ? -0.02053 -0.17508 8.31622 1.000 62.49293 213 PHE A CA 1
ATOM 786 C C . PHE A 1 120 ? -0.34388 1.29687 8.09534 1.000 63.86204 213 PHE A C 1
ATOM 787 O O . PHE A 1 120 ? 0.52898 2.08370 7.71573 1.000 63.98508 213 PHE A O 1
ATOM 795 N N . CYS A 1 121 ? -1.59916 1.68860 8.31992 1.000 60.12455 214 CYS A N 1
ATOM 796 C CA . CYS A 1 121 ? -1.99603 3.07149 8.06295 1.000 61.72091 214 CYS A CA 1
ATOM 797 C C . CYS A 1 121 ? -1.39481 4.04193 9.07814 1.000 68.48555 214 CYS A C 1
ATOM 798 O O . CYS A 1 121 ? -1.21528 5.22661 8.76701 1.000 69.14799 214 CYS A O 1
ATOM 801 N N . THR A 1 122 ? -1.06504 3.56996 10.28202 1.000 67.90608 215 THR A N 1
ATOM 802 C CA . THR A 1 122 ? -0.37077 4.38903 11.26719 1.000 66.01617 215 THR A CA 1
ATOM 803 C C . THR A 1 122 ? 1.12588 4.10258 11.30180 1.000 66.94514 215 THR A C 1
ATOM 804 O O . THR A 1 122 ? 1.78297 4.39012 12.30751 1.000 76.56247 215 THR A O 1
ATOM 808 N N . LEU A 1 123 ? 1.67441 3.53702 10.23044 1.000 62.13570 216 LEU A N 1
ATOM 809 C CA . LEU A 1 123 ? 3.09464 3.22366 10.17783 1.000 61.05886 216 LEU A CA 1
ATOM 810 C C . LEU A 1 123 ? 3.89233 4.51299 10.02591 1.000 65.32739 216 LEU A C 1
ATOM 811 O O . LEU A 1 123 ? 3.53557 5.38248 9.22697 1.000 69.68871 216 LEU A O 1
ATOM 816 N N . ILE A 1 124 ? 4.96980 4.63572 10.79762 1.000 72.19318 217 ILE A N 1
ATOM 817 C CA . ILE A 1 124 ? 5.75756 5.86478 10.81078 1.000 66.52047 217 ILE A CA 1
ATOM 818 C C . ILE A 1 124 ? 6.91605 5.82644 9.81827 1.000 64.95626 217 ILE A C 1
ATOM 819 O O . ILE A 1 124 ? 7.29257 6.86747 9.26878 1.000 68.79166 217 ILE A O 1
ATOM 824 N N . SER A 1 125 ? 7.49042 4.64667 9.57856 1.000 62.26649 218 SER A N 1
ATOM 825 C CA . SER A 1 125 ? 8.68536 4.54350 8.75221 1.000 57.99169 218 SER A CA 1
ATOM 826 C C . SER A 1 125 ? 8.43592 4.94450 7.30552 1.000 63.15509 218 SER A C 1
ATOM 827 O O . SER A 1 125 ? 9.39555 5.26133 6.59335 1.000 65.17598 218 SER A O 1
ATOM 830 N N . ILE A 1 126 ? 7.18039 4.95356 6.86066 1.000 58.72830 219 ILE A N 1
ATOM 831 C CA . ILE A 1 126 ? 6.81755 5.33902 5.50120 1.000 64.12003 219 ILE A CA 1
ATOM 832 C C . ILE A 1 126 ? 6.08928 6.67467 5.54573 1.000 68.29290 219 ILE A C 1
ATOM 833 O O . ILE A 1 126 ? 5.32532 6.94872 6.48106 1.000 67.05945 219 ILE A O 1
ATOM 838 N N . LYS A 1 127 ? 6.31930 7.50386 4.52697 1.000 65.04159 220 LYS A N 1
ATOM 839 C CA . LYS A 1 127 ? 5.76143 8.84950 4.52297 1.000 69.40066 220 LYS A CA 1
ATOM 840 C C . LYS A 1 127 ? 4.36320 8.91363 3.91992 1.000 70.12037 220 LYS A C 1
ATOM 841 O O . LYS A 1 127 ? 3.58384 9.80030 4.28944 1.000 66.71388 220 LYS A O 1
ATOM 847 N N . VAL A 1 128 ? 4.03064 8.00269 3.00040 1.000 66.82751 221 VAL A N 1
ATOM 848 C CA . VAL A 1 128 ? 2.71925 7.94279 2.36011 1.000 65.51717 221 VAL A CA 1
ATOM 849 C C . VAL A 1 128 ? 2.21002 6.50609 2.42219 1.000 68.51934 221 VAL A C 1
ATOM 850 O O . VAL A 1 128 ? 2.96368 5.55948 2.17384 1.000 66.41939 221 VAL A O 1
ATOM 854 N N . HIS A 1 129 ? 0.92545 6.34736 2.74320 1.000 67.38876 222 HIS A N 1
ATOM 855 C CA . HIS A 1 129 ? 0.28770 5.04374 2.92982 1.000 63.78004 222 HIS A CA 1
ATOM 856 C C . HIS A 1 129 ? -0.83597 4.90610 1.90465 1.000 65.06794 222 HIS A C 1
ATOM 857 O O . HIS A 1 129 ? -1.97677 5.29506 2.17674 1.000 70.95928 222 HIS A O 1
ATOM 864 N N . ASN A 1 130 ? -0.52848 4.33219 0.74350 1.000 63.87107 223 ASN A N 1
ATOM 865 C CA . ASN A 1 130 ? -1.50542 4.13163 -0.31843 1.000 58.61656 223 ASN A CA 1
ATOM 866 C C . ASN A 1 130 ? -2.01884 2.69912 -0.29061 1.000 64.09328 223 ASN A C 1
ATOM 867 O O . ASN A 1 130 ? -1.22609 1.75388 -0.21910 1.000 69.66458 223 ASN A O 1
ATOM 872 N N . ILE A 1 131 ? -3.34368 2.54840 -0.34757 1.000 56.81001 224 ILE A N 1
ATOM 873 C CA . ILE A 1 131 ? -4.01516 1.26219 -0.46615 1.000 55.87972 224 ILE A CA 1
ATOM 874 C C . ILE A 1 131 ? -4.99889 1.36923 -1.62388 1.000 58.94223 224 ILE A C 1
ATOM 875 O O . ILE A 1 131 ? -5.34350 2.46440 -2.07350 1.000 58.98038 224 ILE A O 1
ATOM 880 N N . VAL A 1 132 ? -5.43799 0.21675 -2.12269 1.000 60.84831 225 VAL A N 1
ATOM 881 C CA . VAL A 1 132 ? -6.35990 0.16021 -3.25395 1.000 60.35696 225 VAL A CA 1
ATOM 882 C C . VAL A 1 132 ? -7.74035 -0.19990 -2.73087 1.000 61.18779 225 VAL A C 1
ATOM 883 O O . VAL A 1 132 ? -7.92381 -1.25167 -2.10678 1.000 62.09186 225 VAL A O 1
ATOM 887 N N . LEU A 1 133 ? -8.71004 0.66654 -2.97891 1.000 57.31614 226 LEU A N 1
ATOM 888 C CA . LEU A 1 133 ? -10.09682 0.35351 -2.68599 1.000 65.13882 226 LEU A CA 1
ATOM 889 C C . LEU A 1 133 ? -10.82830 0.02357 -3.97839 1.000 65.72834 226 LEU A C 1
ATOM 890 O O . LEU A 1 133 ? -10.44979 0.47215 -5.06460 1.000 61.29851 226 LEU A O 1
ATOM 895 N N . MET A 1 134 ? -11.87099 -0.78552 -3.85192 1.000 70.60181 227 MET A N 1
ATOM 896 C CA . MET A 1 134 ? -12.71226 -1.14688 -4.97932 1.000 71.85654 227 MET A CA 1
ATOM 897 C C . MET A 1 134 ? -14.02091 -0.38239 -4.87600 1.000 73.25662 227 MET A C 1
ATOM 898 O O . MET A 1 134 ? -14.79953 -0.60335 -3.94364 1.000 74.53640 227 MET A O 1
ATOM 903 N N . MET A 1 135 ? -14.25849 0.50507 -5.83416 1.000 64.52502 228 MET A N 1
ATOM 904 C CA . MET A 1 135 ? -15.46495 1.31397 -5.87531 1.000 66.52903 228 MET A CA 1
ATOM 905 C C . MET A 1 135 ? -16.50816 0.65681 -6.77039 1.000 72.56395 228 MET A C 1
ATOM 906 O O . MET A 1 135 ? -16.21515 0.26074 -7.90270 1.000 73.64737 228 MET A O 1
ATOM 911 N N . GLN A 1 136 ? -17.72546 0.53941 -6.25153 1.000 75.18091 229 GLN A N 1
ATOM 912 C CA . GLN A 1 136 ? -18.87582 0.05503 -7.00379 1.000 75.21437 229 GLN A CA 1
ATOM 913 C C . GLN A 1 136 ? -19.96142 1.11865 -6.93201 1.000 74.96954 229 GLN A C 1
ATOM 914 O O . GLN A 1 136 ? -20.21433 1.68102 -5.86038 1.000 73.14074 229 GLN A O 1
ATOM 920 N N . VAL A 1 137 ? -20.58559 1.41098 -8.07031 1.000 71.09454 230 VAL A N 1
ATOM 921 C CA . VAL A 1 137 ? -21.66868 2.38268 -8.11743 1.000 74.36197 230 VAL A CA 1
ATOM 922 C C . VAL A 1 137 ? -22.69930 1.90326 -9.12842 1.000 68.53080 230 VAL A C 1
ATOM 923 O O . VAL A 1 137 ? -22.35628 1.33722 -10.16927 1.000 74.40050 230 VAL A O 1
ATOM 927 N N . THR A 1 138 ? -23.97432 2.11864 -8.80906 1.000 68.24413 231 THR A N 1
ATOM 928 C CA . THR A 1 138 ? -25.07219 1.74483 -9.69534 1.000 70.77712 231 THR A CA 1
ATOM 929 C C . THR A 1 138 ? -26.02514 2.92109 -9.82339 1.000 64.02508 231 THR A C 1
ATOM 930 O O . THR A 1 138 ? -26.60130 3.36900 -8.82763 1.000 70.14375 231 THR A O 1
ATOM 934 N N . VAL A 1 139 ? -26.18056 3.42217 -11.04332 1.000 62.38329 232 VAL A N 1
ATOM 935 C CA . VAL A 1 139 ? -27.07023 4.53847 -11.34221 1.000 68.74979 232 VAL A CA 1
ATOM 936 C C . VAL A 1 139 ? -28.27953 3.98786 -12.09095 1.000 70.63684 232 VAL A C 1
ATOM 937 O O . VAL A 1 139 ? -28.12849 3.33648 -13.13301 1.000 69.92897 232 VAL A O 1
ATOM 941 N N . THR A 1 140 ? -29.47496 4.23082 -11.55347 1.000 69.18415 233 THR A N 1
ATOM 942 C CA . THR A 1 140 ? -30.72858 3.82247 -12.18097 1.000 74.26063 233 THR A CA 1
ATOM 943 C C . THR A 1 140 ? -31.40655 5.05023 -12.77152 1.000 75.28217 233 THR A C 1
ATOM 944 O O . THR A 1 140 ? -31.74652 5.98709 -12.03903 1.000 79.09596 233 THR A O 1
ATOM 948 N N . THR A 1 141 ? -31.60428 5.03927 -14.08671 1.000 64.29605 234 THR A N 1
ATOM 949 C CA . THR A 1 141 ? -32.29177 6.10663 -14.79591 1.000 69.77471 234 THR A CA 1
ATOM 950 C C . THR A 1 141 ? -33.54956 5.54421 -15.44260 1.000 72.67161 234 THR A C 1
ATOM 951 O O . THR A 1 141 ? -33.57873 4.38114 -15.85223 1.000 76.33864 234 THR A O 1
ATOM 955 N N . THR A 1 142 ? -34.59548 6.35952 -15.52047 1.000 70.04845 235 THR A N 1
ATOM 956 C CA . THR A 1 142 ? -35.83843 5.95185 -16.15696 1.000 76.37371 235 THR A CA 1
ATOM 957 C C . THR A 1 142 ? -36.16967 6.90889 -17.29044 1.000 75.23110 235 THR A C 1
ATOM 958 O O . THR A 1 142 ? -36.01140 8.12646 -17.15992 1.000 74.20800 235 THR A O 1
ATOM 962 N N . TYR A 1 143 ? -36.62679 6.34481 -18.40213 1.000 75.30082 236 TYR A N 1
ATOM 963 C CA . TYR A 1 143 ? -37.02138 7.11486 -19.56962 1.000 70.14703 236 TYR A CA 1
ATOM 964 C C . TYR A 1 143 ? -38.18908 6.40992 -20.23979 1.000 76.93228 236 TYR A C 1
ATOM 965 O O . TYR A 1 143 ? -38.11061 5.20909 -20.52309 1.000 65.19366 236 TYR A O 1
ATOM 974 N N . PHE A 1 144 ? -39.27078 7.15897 -20.47175 1.000 77.11488 237 PHE A N 1
ATOM 975 C CA . PHE A 1 144 ? -40.43373 6.67738 -21.21867 1.000 68.51797 237 PHE A CA 1
ATOM 976 C C . PHE A 1 144 ? -40.98556 5.38684 -20.61648 1.000 72.32106 237 PHE A C 1
ATOM 977 O O . PHE A 1 144 ? -41.36028 4.44569 -21.32018 1.000 65.98368 237 PHE A O 1
ATOM 985 N N . GLY A 1 145 ? -41.03181 5.35545 -19.28642 1.000 76.77302 238 GLY A N 1
ATOM 986 C CA . GLY A 1 145 ? -41.52442 4.20572 -18.55743 1.000 76.59012 238 GLY A CA 1
ATOM 987 C C . GLY A 1 145 ? -40.61851 2.99675 -18.54421 1.000 75.74905 238 GLY A C 1
ATOM 988 O O . GLY A 1 145 ? -41.02110 1.95257 -18.02164 1.000 80.68659 238 GLY A O 1
ATOM 989 N N . HIS A 1 146 ? -39.42068 3.08882 -19.11467 1.000 82.97773 239 HIS A N 1
ATOM 990 C CA . HIS A 1 146 ? -38.44270 2.01766 -19.02212 1.000 85.51351 239 HIS A CA 1
ATOM 991 C C . HIS A 1 146 ? -37.34459 2.42419 -18.05456 1.000 83.73526 239 HIS A C 1
ATOM 992 O O . HIS A 1 146 ? -36.94621 3.59004 -18.00184 1.000 81.96501 239 HIS A O 1
ATOM 999 N N . SER A 1 147 ? -36.86707 1.45782 -17.28520 1.000 79.23817 240 SER A N 1
ATOM 1000 C CA . SER A 1 147 ? -35.83113 1.68044 -16.29043 1.000 72.24545 240 SER A CA 1
ATOM 1001 C C . SER A 1 147 ? -34.55150 1.01868 -16.77384 1.000 77.34481 240 SER A C 1
ATOM 1002 O O . SER A 1 147 ? -34.51663 -0.19779 -16.98501 1.000 81.92781 240 SER A O 1
ATOM 1005 N N . GLU A 1 148 ? -33.51685 1.81989 -16.98044 1.000 78.53680 241 GLU A N 1
ATOM 1006 C CA . GLU A 1 148 ? -32.19571 1.30756 -17.30240 1.000 78.74481 241 GLU A CA 1
ATOM 1007 C C . GLU A 1 148 ? -31.30978 1.41368 -16.07328 1.000 72.7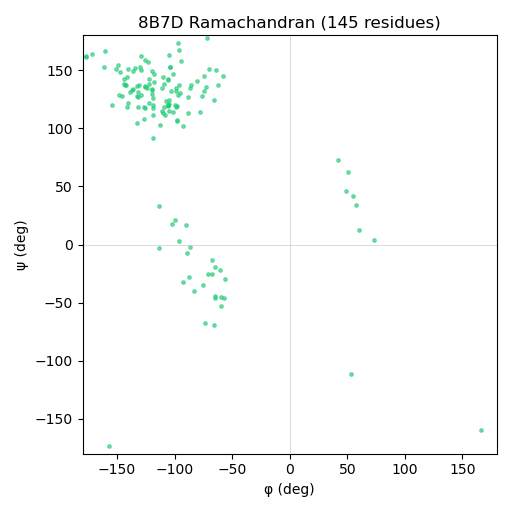2520 241 GLU A C 1
ATOM 1008 O O . GLU A 1 148 ? -31.51491 2.25855 -15.19515 1.000 69.39763 241 GLU A O 1
ATOM 1014 N N . GLN A 1 149 ? -30.32953 0.52107 -16.00980 1.000 79.12112 242 GLN A N 1
ATOM 1015 C CA . GLN A 1 149 ? -29.45122 0.44763 -14.85664 1.000 73.63774 242 GLN A CA 1
ATOM 1016 C C . GLN A 1 149 ? -28.01021 0.39267 -15.33620 1.000 68.72839 242 GLN A C 1
ATOM 1017 O O . GLN A 1 149 ? -27.66396 -0.42955 -16.18973 1.000 66.26037 242 GLN A O 1
ATOM 1023 N N . ILE A 1 150 ? -27.18273 1.28942 -1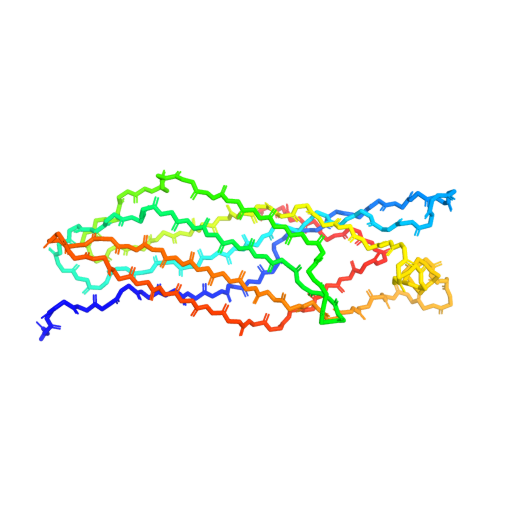4.80926 1.000 66.23691 243 ILE A N 1
ATOM 1024 C CA . ILE A 1 150 ? -25.78984 1.41887 -15.21846 1.000 66.47280 243 ILE A CA 1
ATOM 1025 C C . ILE A 1 150 ? -24.91760 1.23662 -13.98699 1.000 70.67284 243 ILE A C 1
ATOM 1026 O O . ILE A 1 150 ? -25.05579 1.97566 -13.00292 1.000 69.33140 243 ILE A O 1
ATOM 1031 N N . SER A 1 151 ? -24.02650 0.25202 -14.03830 1.000 68.53992 244 SER A N 1
ATOM 1032 C CA . SER A 1 151 ? -23.12759 -0.03424 -12.93598 1.000 68.76867 244 SER A CA 1
ATOM 1033 C C . SER A 1 151 ? -21.68250 0.03441 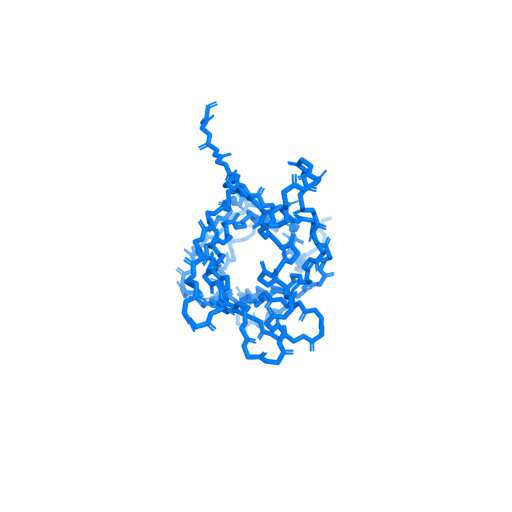-13.40270 1.000 71.76353 244 SER A C 1
ATOM 1034 O O . SER A 1 151 ? -21.38388 -0.09602 -14.59163 1.000 75.56642 244 SER A O 1
ATOM 1037 N N . GLN A 1 152 ? -20.78868 0.26383 -12.45000 1.000 68.12609 245 GLN A N 1
ATOM 1038 C CA . GLN A 1 152 ? -19.36620 0.27878 -12.73412 1.000 74.34625 245 GLN A CA 1
ATOM 1039 C C . GLN A 1 152 ? -18.62051 -0.23672 -11.51671 1.000 75.12463 245 GLN A C 1
ATOM 1040 O O . GLN A 1 152 ? -19.06117 -0.05609 -10.37734 1.000 70.11562 245 GLN A O 1
ATOM 1046 N N . GLU A 1 153 ? -17.49064 -0.89161 -11.77650 1.000 80.37129 246 GLU A N 1
ATOM 1047 C CA . GLU A 1 153 ? -16.52494 -1.25328 -10.74634 1.000 80.98977 246 GLU A CA 1
ATOM 1048 C C . GLU A 1 153 ? -15.16138 -0.72712 -11.16294 1.000 78.67232 246 GLU A C 1
ATOM 1049 O O . GLU A 1 153 ? -14.63715 -1.11815 -12.21258 1.000 79.99686 246 GLU A O 1
ATOM 1055 N N . ARG A 1 154 ? -14.59801 0.16363 -10.34665 1.000 78.33621 247 ARG A N 1
ATOM 1056 C CA . ARG A 1 154 ? -13.29552 0.75684 -10.61212 1.000 78.09388 247 ARG A CA 1
ATOM 1057 C C . ARG A 1 154 ? -12.44517 0.71066 -9.35268 1.000 75.88383 247 ARG A C 1
ATOM 1058 O O . ARG A 1 154 ? -12.93326 1.00236 -8.25720 1.000 73.06464 247 ARG A O 1
ATOM 1066 N N . TYR A 1 155 ? -11.17616 0.33640 -9.51641 1.000 72.01968 248 TYR A N 1
ATOM 1067 C CA . TYR A 1 155 ? -10.21880 0.34157 -8.41952 1.000 71.53881 248 TYR A CA 1
ATOM 1068 C C . TYR A 1 155 ? -9.60159 1.72521 -8.28090 1.000 64.64176 248 TYR A C 1
ATOM 1069 O O . TYR A 1 155 ? -9.24787 2.36586 -9.27530 1.000 62.71587 248 TYR A O 1
ATOM 1078 N N . GLN A 1 156 ? -9.48165 2.17955 -7.03583 1.000 57.02646 249 GLN A N 1
ATOM 1079 C CA . GLN A 1 156 ? -9.17152 3.56673 -6.72948 1.000 59.86814 249 GLN A CA 1
ATOM 1080 C C . GLN A 1 156 ? -8.12913 3.63081 -5.62595 1.000 59.81319 249 GLN A C 1
ATOM 1081 O O . GLN A 1 156 ? -8.25222 2.93455 -4.61341 1.000 59.95255 249 GLN A O 1
ATOM 1087 N N . TYR A 1 157 ? -7.11132 4.46582 -5.82020 1.000 56.11810 250 TYR A N 1
ATOM 1088 C CA . TYR A 1 157 ? -6.08897 4.65389 -4.80336 1.000 50.64499 250 TYR A CA 1
ATOM 1089 C C . TYR A 1 157 ? -6.58202 5.61123 -3.72769 1.000 54.98494 250 TYR A C 1
ATOM 1090 O O . TYR A 1 157 ? -7.26664 6.59556 -4.01816 1.000 57.99076 250 TYR A O 1
ATOM 1099 N N . VAL A 1 158 ? -6.24504 5.30773 -2.47608 1.000 55.65862 251 VAL A N 1
ATOM 1100 C CA . VAL A 1 158 ? -6.55798 6.16995 -1.34167 1.000 57.02115 251 VAL A CA 1
ATOM 1101 C C . VAL A 1 158 ? -5.37131 6.14717 -0.38867 1.000 57.13478 251 VAL A C 1
ATOM 1102 O O . VAL A 1 158 ? -4.70608 5.11812 -0.23200 1.000 57.64480 251 VAL A O 1
ATOM 1106 N N . ASP A 1 159 ? -5.09996 7.28945 0.23687 1.000 59.16181 252 ASP A N 1
ATOM 1107 C CA . ASP A 1 159 ? -4.06655 7.41335 1.25987 1.000 59.26606 252 ASP A CA 1
ATOM 1108 C C . ASP A 1 159 ? -4.76608 7.31361 2.61154 1.000 62.61217 252 ASP A C 1
ATOM 1109 O O . ASP A 1 159 ? -5.47824 8.23401 3.02009 1.000 68.62365 252 ASP A O 1
ATOM 1114 N N . CYS A 1 160 ? -4.57894 6.18430 3.29831 1.000 61.35746 253 CYS A N 1
ATOM 1115 C CA . CYS A 1 160 ? -5.20480 5.97810 4.59754 1.000 63.20782 253 CYS A CA 1
ATOM 1116 C C . CYS A 1 160 ? -4.38322 6.54145 5.74740 1.000 64.60488 253 CYS A C 1
ATOM 1117 O O . CYS A 1 160 ? -4.82198 6.44895 6.89804 1.000 68.76868 253 CYS A O 1
ATOM 1120 N N . GLY A 1 161 ? -3.21388 7.10777 5.47424 1.000 64.59367 254 GLY A N 1
ATOM 1121 C CA . GLY A 1 161 ? -2.35799 7.63348 6.51158 1.000 61.11071 254 GLY A CA 1
ATOM 1122 C C . GLY A 1 161 ? -2.49021 9.11639 6.77114 1.000 69.34874 254 GLY A C 1
ATOM 1123 O O . GLY A 1 161 ? -1.74843 9.64240 7.60763 1.000 72.21714 254 GLY A O 1
ATOM 1124 N N . ARG A 1 162 ? -3.40940 9.80256 6.09099 1.000 68.74381 255 ARG A N 1
ATOM 1125 C CA . ARG A 1 162 ? -3.56862 11.24869 6.20208 1.000 65.02622 255 ARG A CA 1
ATOM 1126 C C . ARG A 1 162 ? -4.82855 11.67116 5.46082 1.000 68.59726 255 ARG A C 1
ATOM 1127 O O . ARG A 1 162 ? -5.36445 10.92481 4.63649 1.000 73.08938 255 ARG A O 1
ATOM 1135 N N . ASN A 1 163 ? -5.28437 12.88755 5.75500 1.000 71.97705 256 ASN A N 1
ATOM 1136 C CA . ASN A 1 163 ? -6.43422 13.44707 5.06215 1.000 75.52116 256 ASN A CA 1
ATOM 1137 C C . ASN A 1 163 ? -6.05413 13.87720 3.65147 1.000 72.08325 256 ASN A C 1
ATOM 1138 O O . ASN A 1 163 ? -4.94236 14.34709 3.39154 1.000 66.53258 256 ASN A O 1
ATOM 1143 N N . THR A 1 164 ? -6.99826 13.70616 2.73766 1.000 71.42875 257 THR A N 1
ATOM 1144 C CA . THR A 1 164 ? -6.91229 14.24136 1.38299 1.000 71.80978 257 THR A CA 1
ATOM 1145 C C . THR A 1 164 ? -7.98470 15.31923 1.26160 1.000 75.78451 257 THR A C 1
ATOM 1146 O O . THR A 1 164 ? -9.16687 14.99971 1.12393 1.000 78.72993 257 THR A O 1
ATOM 1150 N N . THR A 1 165 ? -7.59621 16.59001 1.32965 1.000 72.78770 258 THR A N 1
ATOM 1151 C CA . THR A 1 165 ? -8.57196 17.67111 1.28896 1.000 75.29837 258 THR A CA 1
ATOM 1152 C C . THR A 1 165 ? -8.69931 18.23189 -0.12193 1.000 79.34865 258 THR A C 1
ATOM 1153 O O . THR A 1 165 ? -7.95792 17.87362 -1.03945 1.000 80.10342 258 THR A O 1
ATOM 1157 N N . TYR A 1 166 ? -9.66371 19.13418 -0.28073 1.000 80.78890 259 TYR A N 1
ATOM 1158 C CA . TYR A 1 166 ? -9.94257 19.75820 -1.56567 1.000 73.10510 259 TYR A CA 1
ATOM 1159 C C . TYR A 1 166 ? -10.44327 21.17558 -1.32708 1.000 81.70499 259 TYR A C 1
ATOM 1160 O O . TYR A 1 166 ? -11.37174 21.38120 -0.53907 1.000 88.74848 259 TYR A O 1
ATOM 1169 N N . GLN A 1 167 ? -9.82587 22.14676 -1.99997 1.000 93.09652 260 GLN A N 1
ATOM 1170 C CA . GLN A 1 167 ? -10.19813 23.55299 -1.86668 1.000 96.44964 260 GLN A CA 1
ATOM 1171 C C . GLN A 1 167 ? -10.10355 24.20731 -3.23644 1.000 93.77963 260 GLN A C 1
ATOM 1172 O O . GLN A 1 167 ? -9.02082 24.25352 -3.82332 1.000 96.94811 260 GLN A O 1
ATOM 1178 N N . LEU A 1 168 ? -11.22911 24.70443 -3.74164 1.000 95.00069 261 LEU A N 1
ATOM 1179 C CA . LEU A 1 168 ? -11.31588 25.23801 -5.10147 1.000 93.46495 261 LEU A CA 1
ATOM 1180 C C . LEU A 1 168 ? -10.22337 26.26424 -5.40805 1.000 92.38634 261 LEU A C 1
ATOM 1181 O O . LEU A 1 168 ? -9.38205 26.04817 -6.28585 1.000 86.49836 261 LEU A O 1
#

Sequence (147 aa):
AAQPRSIDVKYIGVKSAYVSYDVQKRTIYLNITNTLNITNNNYYSVEVENITAQVQFSKTVIGKARLNNITIIGPLDMKQIDYTVPTVIAEEMSYMYDFCTLISIKVHNIVLMMQVTVTTTYFGHSEQISQERYQYVDCGRNTTYQL

Solvent-accessible surface area: 8573 Å² total; per-residue (Å²): 113,87,79,86,103,62,9,76,9,112,2,78,10,34,76,11,0,104,19,66,74,54,106,178,144,94,3,0,90,0,63,0,24,0,7,0,38,0,36,0,56,2,140,31,60,5,78,2,81,36,1,40,5,47,3,29,22,59,195,41,79,14,12,128,23,155,56,101,133,40,53,111,0,22,70,101,65,76,82,130,19,70,10,72,0,82,2,68,0,16,140,125,9,22,115,11,27,66,68,2,52,77,167,103,61,192,66,14,93,14,76,0,31,6,33,4,15,0,22,0,28,32,160,88,104,65,43,126,31,63,64,105,90,146,26,161,6,13,0,23,142,79,50,77,108,160,203

GO terms:
  GO:0051117 ATPase binding (F, IPI)
  GO:0005765 lysosomal membrane (C, IDA)
  GO:0031902 late endosome membrane (C, EXP)
  GO:0005765 lysosomal membrane (C, EXP)
  GO:0005886 plasma membrane (C, EXP)
  GO:0032418 lysosome localization (P, IMP)
  GO:0048813 dendrite morphogenesis (P, IMP)
  GO:0005515 protein binding (F, IPI)
  GO:0005764 lysosome (C, IDA)
  GO:0005768 endosome (C, IDA)

Nearest PDB structures (foldseek):
  8b7d-assembly1_A  TM=1.007E+00  e=7.774E-27  Homo sapiens
  3but-assembly1_A-2  TM=6.434E-01  e=1.800E-05  Archaeoglobus fulgidus DSM 4304
  1yyc-assembly1_A  TM=7.530E-01  e=2.906E-04  Arabidopsis thaliana
  1tza-assembly1_A  TM=6.907E-01  e=3.759E-04  Shewanella oneidensis MR-1
  4cuc-assembly1_A-2  TM=4.815E-01  e=1.435E-03  Streptococcus pneumoniae TIGR4